Protein AF-A0A9D7BH18-F1 (afdb_monomer)

Secondary structure (DSSP, 8-state):
--HHHHHHHHHHHHHHHHHHHHHHHHHHHHSS-HHHHHHHHHH-HHHHHHHHHHHHHHHHHHHHHHHS-SEETTEEP--HHHHHHHHHHHH--TT---HHHHHHHHHHHHHHHHHHHHHHHHHHHHIIIIIHHHHGGGSS-----

Sequence (145 aa):
MSSSVERALNFIEVELITIQRRYYILKELFGTEKEYVNLLNETAPFFFYLVQTGFLENTILSIARLMDPPKQGKLNNMSLEKFIDILKEETSDEKQTSISEETLIIELNLILNCYVKYTTEILNSYRNKKIAHNDHGCSEKRQRL

Radius of gyration: 20.24 Å; Cα contacts (8 Å, |Δi|>4): 92; chains: 1; bounding box: 44×40×59 Å

Structure (mmCIF, N/CA/C/O backbone):
data_AF-A0A9D7BH18-F1
#
_entry.id   AF-A0A9D7BH18-F1
#
loop_
_atom_site.group_PDB
_atom_site.id
_atom_site.type_symbol
_atom_site.label_atom_id
_atom_site.label_alt_id
_atom_site.label_comp_id
_atom_site.label_asym_id
_atom_site.label_entity_id
_atom_site.label_seq_id
_atom_site.pdbx_PDB_ins_code
_atom_site.Cartn_x
_atom_site.Cartn_y
_atom_site.Cartn_z
_atom_site.occupancy
_atom_site.B_iso_or_equiv
_atom_site.auth_seq_id
_atom_site.auth_comp_id
_atom_site.auth_asym_id
_atom_site.auth_atom_id
_atom_site.pdbx_PDB_model_num
ATOM 1 N N . MET A 1 1 ? -15.362 -15.824 13.770 1.00 60.00 1 MET A N 1
ATOM 2 C CA . MET A 1 1 ? -15.261 -14.435 13.273 1.00 60.00 1 MET A CA 1
ATOM 3 C C . MET A 1 1 ? -16.515 -14.115 12.482 1.00 60.00 1 MET A C 1
ATOM 5 O O . MET A 1 1 ? -17.045 -15.020 11.846 1.00 60.00 1 MET A O 1
ATOM 9 N N . SER A 1 2 ? -17.023 -12.885 12.566 1.00 73.00 2 SER A N 1
ATOM 10 C CA . SER A 1 2 ? -18.212 -12.480 11.813 1.00 73.00 2 SER A CA 1
ATOM 11 C C . SER A 1 2 ? -17.929 -12.418 10.308 1.00 73.00 2 SER A C 1
ATOM 13 O O . SER A 1 2 ? -16.790 -12.208 9.881 1.00 73.00 2 SER A O 1
ATOM 15 N N . SER A 1 3 ? -18.982 -12.531 9.491 1.00 82.94 3 SER A N 1
ATOM 16 C CA . SER A 1 3 ? -18.875 -12.389 8.029 1.00 82.94 3 SER A CA 1
ATOM 17 C C . SER A 1 3 ? -18.327 -11.023 7.586 1.00 82.94 3 SER A C 1
ATOM 19 O O . SER A 1 3 ? -17.861 -10.873 6.457 1.00 82.94 3 SER A O 1
ATOM 21 N N . SER A 1 4 ? -18.404 -9.996 8.436 1.00 86.00 4 SER A N 1
ATOM 22 C CA . SER A 1 4 ? -17.921 -8.646 8.132 1.00 86.00 4 SER A CA 1
ATOM 23 C C . SER A 1 4 ? -16.414 -8.529 8.344 1.00 86.00 4 SER A C 1
ATOM 25 O O . SER A 1 4 ? -15.726 -8.021 7.459 1.00 86.00 4 SER A O 1
ATOM 27 N N . VAL A 1 5 ? -15.893 -9.070 9.452 1.00 88.19 5 VAL A N 1
ATOM 28 C CA . VAL A 1 5 ? -14.447 -9.106 9.741 1.00 88.19 5 VAL A CA 1
ATOM 29 C C . VAL A 1 5 ? -13.705 -9.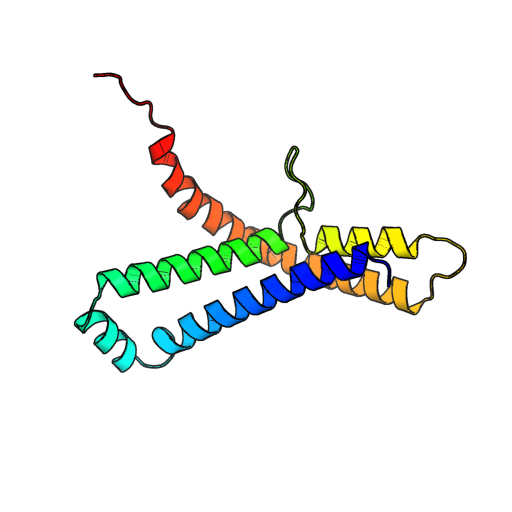921 8.688 1.00 88.19 5 VAL A C 1
ATOM 31 O O . VAL A 1 5 ? -12.693 -9.470 8.163 1.00 88.19 5 VAL A O 1
ATOM 34 N N . GLU A 1 6 ? -14.231 -11.091 8.326 1.00 90.31 6 GLU A N 1
ATOM 35 C CA . GLU A 1 6 ? -13.604 -11.966 7.330 1.00 90.31 6 GLU A CA 1
ATOM 36 C C . GLU A 1 6 ? -13.537 -11.303 5.946 1.00 90.31 6 GLU A C 1
ATOM 38 O O . GLU A 1 6 ? -12.502 -11.327 5.282 1.00 90.31 6 GLU A O 1
ATOM 43 N N . ARG A 1 7 ? -14.616 -10.634 5.517 1.00 90.88 7 ARG A N 1
ATOM 44 C CA . ARG A 1 7 ? -14.622 -9.867 4.260 1.00 90.88 7 ARG A CA 1
ATOM 45 C C . ARG A 1 7 ? -13.600 -8.734 4.273 1.00 90.88 7 ARG A C 1
ATOM 47 O O . ARG A 1 7 ? -12.912 -8.522 3.276 1.00 90.88 7 ARG A O 1
ATOM 54 N N . ALA A 1 8 ? -13.515 -8.013 5.385 1.00 90.94 8 ALA A N 1
ATOM 55 C CA . ALA A 1 8 ? -12.578 -6.915 5.562 1.00 90.94 8 ALA A CA 1
ATOM 56 C C . ALA A 1 8 ? -11.116 -7.395 5.541 1.00 90.94 8 ALA A C 1
ATOM 58 O O . ALA A 1 8 ? -10.284 -6.794 4.862 1.00 90.94 8 ALA A O 1
ATOM 59 N N . LEU A 1 9 ? -10.826 -8.511 6.217 1.00 91.50 9 LEU A N 1
ATOM 60 C CA . LEU A 1 9 ? -9.506 -9.134 6.232 1.00 91.50 9 LEU A CA 1
ATOM 61 C C . LEU A 1 9 ? -9.097 -9.603 4.832 1.00 91.50 9 LEU A C 1
ATOM 63 O O . LEU A 1 9 ? -8.040 -9.208 4.350 1.00 91.50 9 LEU A O 1
ATOM 67 N N . ASN A 1 10 ? -9.970 -10.342 4.141 1.00 93.38 10 ASN A N 1
ATOM 68 C CA . ASN A 1 10 ? -9.721 -10.806 2.773 1.00 93.38 10 ASN A CA 1
ATOM 69 C C . ASN A 1 10 ? -9.401 -9.646 1.818 1.00 93.38 10 ASN A C 1
ATOM 71 O O . ASN A 1 10 ? -8.512 -9.755 0.975 1.00 93.38 10 ASN A O 1
ATOM 75 N N . PHE A 1 11 ? -10.106 -8.518 1.948 1.00 92.25 11 PHE A N 1
ATOM 76 C CA . PHE A 1 11 ? -9.818 -7.332 1.144 1.00 92.25 11 PHE A CA 1
ATOM 77 C C . PHE A 1 11 ? -8.398 -6.802 1.394 1.00 92.25 11 PHE A C 1
ATOM 79 O O . PHE A 1 11 ? -7.664 -6.539 0.440 1.00 92.25 11 PHE A O 1
ATOM 86 N N . ILE A 1 12 ? -8.004 -6.659 2.663 1.00 91.88 12 ILE A N 1
ATOM 87 C CA . ILE A 1 12 ? -6.675 -6.158 3.038 1.00 91.88 12 ILE A CA 1
ATOM 88 C C . ILE A 1 12 ? -5.582 -7.132 2.591 1.00 91.88 12 ILE A C 1
ATOM 90 O O . ILE A 1 12 ? -4.569 -6.697 2.045 1.00 91.88 12 ILE A O 1
ATOM 94 N N . GLU A 1 13 ? -5.786 -8.436 2.769 1.00 93.75 13 GLU A N 1
ATOM 95 C CA . GLU A 1 13 ? -4.832 -9.466 2.350 1.00 93.75 13 GLU A CA 1
ATOM 96 C C . GLU A 1 13 ? -4.573 -9.425 0.844 1.00 93.75 13 GLU A C 1
ATOM 98 O O . GLU A 1 13 ? -3.419 -9.383 0.413 1.00 93.75 13 GLU A O 1
ATOM 103 N N . VAL A 1 14 ? -5.632 -9.374 0.032 1.00 94.38 14 VAL A N 1
ATOM 104 C CA . VAL A 1 14 ? -5.504 -9.278 -1.429 1.00 94.38 14 VAL A CA 1
ATOM 105 C C . VAL A 1 14 ? -4.753 -8.008 -1.829 1.00 94.38 14 VAL A C 1
ATOM 107 O O . VAL A 1 14 ? -3.892 -8.051 -2.716 1.00 94.38 14 VAL A O 1
ATOM 110 N N . GLU A 1 15 ? -5.032 -6.883 -1.170 1.00 93.12 15 GLU A N 1
ATOM 111 C CA . GLU A 1 15 ? -4.345 -5.623 -1.446 1.00 93.12 15 GLU A CA 1
ATOM 112 C C . GLU A 1 15 ? -2.855 -5.695 -1.086 1.00 93.12 15 GLU A C 1
ATOM 114 O O . GLU A 1 15 ? -2.007 -5.301 -1.890 1.00 93.12 15 GLU A O 1
ATOM 119 N N . LEU A 1 16 ? -2.515 -6.259 0.076 1.00 93.50 16 LEU A N 1
ATOM 120 C CA . LEU A 1 16 ? -1.132 -6.450 0.520 1.00 93.50 16 LEU A CA 1
ATOM 121 C C . LEU A 1 16 ? -0.354 -7.373 -0.416 1.00 93.50 16 LEU A C 1
ATOM 123 O O . LEU A 1 16 ? 0.758 -7.034 -0.825 1.00 93.50 16 LEU A O 1
ATOM 127 N N . ILE A 1 17 ? -0.948 -8.502 -0.812 1.00 96.06 17 ILE A N 1
ATOM 128 C CA . ILE A 1 17 ? -0.352 -9.418 -1.790 1.00 96.06 17 ILE A CA 1
ATOM 129 C C . ILE A 1 17 ? -0.093 -8.670 -3.098 1.00 96.06 17 ILE A C 1
ATOM 131 O O . ILE A 1 17 ? 0.987 -8.779 -3.677 1.00 96.06 17 ILE A O 1
ATOM 135 N N . THR A 1 18 ? -1.051 -7.865 -3.554 1.00 94.94 18 THR A N 1
ATOM 136 C CA . THR A 1 18 ? -0.921 -7.098 -4.797 1.00 94.94 18 THR A CA 1
ATOM 137 C C . THR A 1 18 ? 0.211 -6.071 -4.717 1.00 94.94 18 THR A C 1
ATOM 139 O O . THR A 1 18 ? 1.041 -6.004 -5.628 1.00 94.94 18 THR A O 1
ATOM 142 N N . ILE A 1 19 ? 0.291 -5.306 -3.623 1.00 94.75 19 ILE A N 1
ATOM 143 C CA . ILE A 1 19 ? 1.381 -4.354 -3.347 1.00 94.75 19 ILE A CA 1
ATOM 144 C C . ILE A 1 19 ? 2.728 -5.079 -3.366 1.00 94.75 19 ILE A C 1
ATOM 146 O O . ILE A 1 19 ? 3.651 -4.666 -4.072 1.00 94.75 19 ILE A O 1
ATOM 150 N N . GLN A 1 20 ? 2.833 -6.186 -2.632 1.00 95.44 20 GLN A N 1
ATOM 151 C CA . GLN A 1 20 ? 4.067 -6.952 -2.505 1.00 95.44 20 GLN A CA 1
ATOM 152 C C . GLN A 1 20 ? 4.525 -7.512 -3.858 1.00 95.44 20 GLN A C 1
ATOM 154 O O . GLN A 1 20 ? 5.704 -7.419 -4.201 1.00 95.44 20 GLN A O 1
ATOM 159 N N . ARG A 1 21 ? 3.602 -8.047 -4.664 1.00 96.50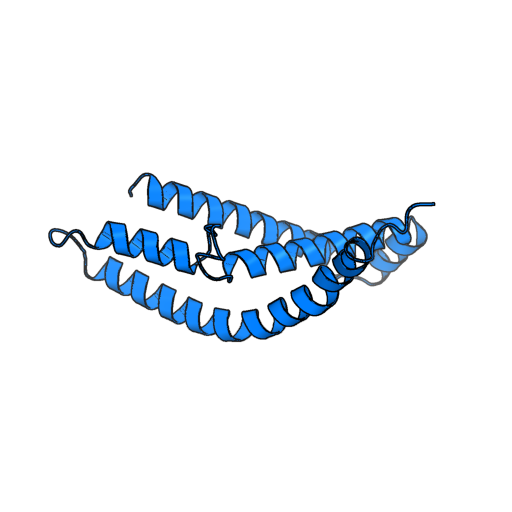 21 ARG A N 1
ATOM 160 C CA . ARG A 1 21 ? 3.907 -8.562 -6.007 1.00 96.50 21 ARG A CA 1
ATOM 161 C C . ARG A 1 21 ? 4.413 -7.463 -6.936 1.00 96.50 21 ARG A C 1
ATOM 163 O O . ARG A 1 21 ? 5.431 -7.665 -7.593 1.00 96.50 21 ARG A O 1
ATOM 170 N N . ARG A 1 22 ? 3.765 -6.293 -6.962 1.00 95.38 22 ARG A N 1
ATOM 171 C CA . ARG A 1 22 ? 4.237 -5.148 -7.764 1.00 95.38 22 ARG A CA 1
ATOM 172 C C . ARG A 1 22 ? 5.620 -4.682 -7.319 1.00 95.38 22 ARG A C 1
ATOM 174 O O . ARG A 1 22 ? 6.467 -4.424 -8.169 1.00 95.38 22 ARG A O 1
ATOM 181 N N . TYR A 1 23 ? 5.861 -4.616 -6.009 1.00 93.56 23 TYR A N 1
ATOM 182 C CA . TYR A 1 23 ? 7.168 -4.258 -5.463 1.00 93.56 23 TYR A CA 1
ATOM 183 C C . TYR A 1 23 ? 8.261 -5.245 -5.887 1.00 93.56 23 TYR A C 1
ATOM 185 O O . TYR A 1 23 ? 9.321 -4.808 -6.328 1.00 93.56 23 TYR A O 1
ATOM 193 N N . TYR A 1 24 ? 8.010 -6.556 -5.809 1.00 94.25 24 TYR A N 1
ATOM 194 C CA . TYR A 1 24 ? 8.989 -7.547 -6.260 1.00 94.25 24 TYR A CA 1
ATOM 195 C C . TYR A 1 24 ? 9.291 -7.417 -7.748 1.00 94.25 24 TYR A C 1
ATOM 197 O O . TYR A 1 24 ? 10.462 -7.373 -8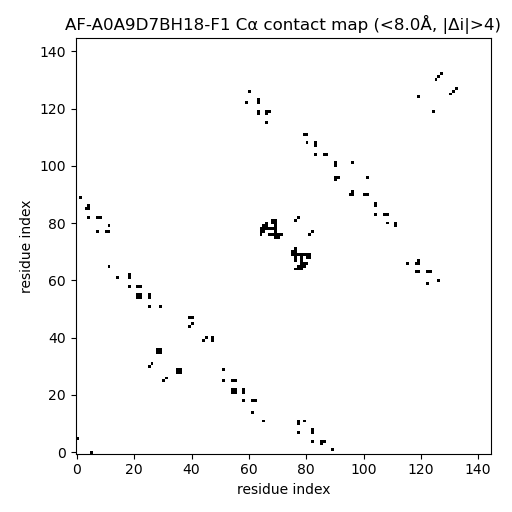.102 1.00 94.25 24 TYR A O 1
ATOM 205 N N . ILE A 1 25 ? 8.273 -7.246 -8.595 1.00 92.62 25 ILE A N 1
ATOM 206 C CA . ILE A 1 25 ? 8.481 -7.044 -10.036 1.00 92.62 25 ILE A CA 1
ATOM 207 C C . ILE A 1 25 ? 9.320 -5.786 -10.292 1.00 92.62 25 ILE A C 1
ATOM 209 O O . ILE A 1 25 ? 10.272 -5.820 -11.070 1.00 92.62 25 ILE A O 1
ATOM 213 N N . LEU A 1 26 ? 9.010 -4.678 -9.610 1.00 93.56 26 LEU A N 1
ATOM 214 C CA . LEU A 1 26 ? 9.794 -3.447 -9.718 1.00 93.56 26 LEU A CA 1
ATOM 215 C C . LEU A 1 26 ? 11.248 -3.659 -9.289 1.00 93.56 26 LEU A C 1
ATOM 217 O O . LEU A 1 26 ? 12.165 -3.187 -9.957 1.00 93.56 26 LEU A O 1
ATOM 221 N N . LYS A 1 27 ? 11.465 -4.371 -8.182 1.00 93.12 27 LYS A N 1
ATOM 222 C CA . LYS A 1 27 ? 12.800 -4.664 -7.666 1.00 93.12 27 LYS A CA 1
ATOM 223 C C . LYS A 1 27 ? 13.580 -5.563 -8.621 1.00 93.12 27 LYS A C 1
ATOM 225 O O . LYS A 1 27 ? 14.735 -5.265 -8.893 1.00 93.12 27 LYS A O 1
ATOM 230 N N . GLU A 1 28 ? 12.971 -6.627 -9.127 1.00 91.31 28 GLU A N 1
ATOM 231 C CA . GLU A 1 28 ? 13.620 -7.591 -10.017 1.00 91.31 28 GLU A CA 1
ATOM 232 C C . GLU A 1 28 ? 14.005 -6.960 -11.356 1.00 91.31 28 GLU A C 1
ATOM 234 O O . GLU A 1 28 ? 15.136 -7.145 -11.798 1.00 91.31 28 GLU A O 1
ATOM 239 N N . LEU A 1 29 ? 13.108 -6.173 -11.959 1.00 90.31 29 LEU A N 1
ATOM 240 C CA . LEU A 1 29 ? 13.336 -5.558 -13.270 1.00 90.31 29 LEU A CA 1
ATOM 241 C C . LEU A 1 29 ? 14.202 -4.293 -13.212 1.00 90.31 29 LEU A C 1
ATOM 243 O O . LEU A 1 29 ? 14.946 -4.025 -14.151 1.00 90.31 29 LEU A O 1
ATOM 247 N N . PHE A 1 30 ? 14.092 -3.497 -12.142 1.00 91.31 30 PHE A N 1
ATOM 248 C CA . PHE A 1 30 ? 14.681 -2.150 -12.094 1.00 91.31 30 PHE A CA 1
ATOM 249 C C . PHE A 1 30 ? 15.602 -1.887 -10.893 1.00 91.31 30 PHE A C 1
ATOM 251 O O . PHE A 1 30 ? 16.227 -0.830 -10.839 1.00 91.31 30 PHE A O 1
ATOM 258 N N . GLY A 1 31 ? 15.674 -2.793 -9.913 1.00 85.31 31 GLY A N 1
ATOM 259 C CA . GLY A 1 31 ? 16.356 -2.571 -8.629 1.00 85.31 31 GLY A CA 1
ATOM 260 C C . GLY A 1 31 ? 17.504 -3.532 -8.307 1.00 85.31 31 GLY A C 1
ATOM 261 O O . GLY A 1 31 ? 18.053 -3.444 -7.210 1.00 85.31 31 GLY A O 1
ATOM 262 N N . THR A 1 32 ? 17.843 -4.456 -9.208 1.00 82.06 32 THR A N 1
ATOM 263 C CA . THR A 1 32 ? 18.898 -5.465 -9.020 1.00 82.06 32 THR A CA 1
ATOM 264 C C . THR A 1 32 ? 20.202 -5.037 -9.689 1.00 82.06 32 THR A C 1
ATOM 266 O O . THR A 1 32 ? 21.103 -4.537 -9.018 1.00 82.06 32 THR A O 1
ATOM 269 N N . GLU A 1 33 ? 20.299 -5.200 -11.009 1.00 86.31 33 GLU A N 1
ATOM 270 C CA . GLU A 1 33 ? 21.529 -5.003 -11.771 1.00 86.31 33 GLU A CA 1
ATOM 271 C C . GLU A 1 33 ? 21.347 -4.005 -12.912 1.00 86.31 33 GLU A C 1
ATOM 273 O O . GLU A 1 33 ? 20.337 -3.981 -13.618 1.00 86.31 33 GLU A O 1
ATOM 278 N N . LYS A 1 34 ? 22.381 -3.186 -13.124 1.00 87.19 34 LYS A N 1
ATOM 279 C CA . LYS A 1 34 ? 22.399 -2.170 -14.182 1.00 87.19 34 LYS A CA 1
ATOM 280 C C . LYS A 1 34 ? 22.308 -2.790 -15.580 1.00 87.19 34 LYS A C 1
ATOM 282 O O . LYS A 1 34 ? 21.741 -2.171 -16.475 1.00 87.19 34 LYS A O 1
ATOM 287 N N . GLU A 1 35 ? 22.838 -3.999 -15.759 1.00 88.88 35 GLU A N 1
ATOM 288 C CA . GLU A 1 35 ? 22.796 -4.727 -17.031 1.00 88.88 35 GLU A CA 1
ATOM 289 C C . GLU A 1 35 ? 21.361 -5.048 -17.460 1.00 88.88 35 GLU A C 1
ATOM 291 O O . GLU A 1 35 ? 21.016 -4.825 -18.620 1.00 88.88 35 GLU A O 1
ATOM 296 N N . TYR A 1 36 ? 20.487 -5.448 -16.527 1.00 88.06 36 TYR A N 1
ATOM 297 C CA . TYR A 1 36 ? 19.070 -5.666 -16.830 1.00 88.06 36 TYR A CA 1
ATOM 298 C C . TYR A 1 36 ? 18.387 -4.377 -17.265 1.00 88.06 36 TYR A C 1
ATOM 300 O O . TYR A 1 36 ? 17.728 -4.350 -18.299 1.00 88.06 36 TYR A O 1
ATOM 308 N N . VAL A 1 37 ? 18.597 -3.282 -16.534 1.00 90.69 37 VAL A N 1
ATOM 309 C CA . VAL A 1 37 ? 18.008 -1.984 -16.893 1.00 90.69 37 VAL A CA 1
ATOM 310 C C . VAL A 1 37 ? 18.471 -1.530 -18.281 1.00 90.69 37 VAL A C 1
ATOM 312 O O . VAL A 1 37 ? 17.656 -1.044 -19.064 1.00 90.69 37 VAL A O 1
ATOM 315 N N . ASN A 1 38 ? 19.748 -1.727 -18.618 1.00 92.69 38 ASN A N 1
ATOM 316 C CA . ASN A 1 38 ? 20.267 -1.425 -19.952 1.00 92.69 38 ASN A CA 1
ATOM 317 C C . ASN A 1 38 ? 19.587 -2.280 -21.027 1.00 92.69 38 ASN A C 1
ATOM 319 O O . ASN A 1 38 ? 19.101 -1.726 -22.008 1.00 92.69 38 ASN A O 1
ATOM 323 N N . LEU A 1 39 ? 19.464 -3.592 -20.810 1.00 93.88 39 LEU A N 1
ATOM 324 C CA . LEU A 1 39 ? 18.796 -4.501 -21.744 1.00 93.88 39 LEU A CA 1
ATOM 325 C C . LEU A 1 39 ? 17.332 -4.102 -21.992 1.00 93.88 39 LEU A C 1
ATOM 327 O O . LEU A 1 39 ? 16.875 -4.068 -23.137 1.00 93.88 39 LEU A O 1
ATOM 331 N N . LEU A 1 40 ? 16.592 -3.762 -20.933 1.00 93.50 40 LEU A N 1
ATOM 332 C CA . LEU A 1 40 ? 15.208 -3.291 -21.047 1.00 93.50 40 LEU A CA 1
ATOM 333 C C . LEU A 1 40 ? 15.133 -1.982 -21.851 1.00 93.50 40 LEU A C 1
ATOM 335 O O . LEU A 1 40 ? 14.289 -1.844 -22.742 1.00 93.50 40 LEU A O 1
ATOM 339 N N . ASN A 1 41 ? 16.047 -1.047 -21.579 1.00 92.25 41 ASN A N 1
ATOM 340 C CA . ASN A 1 41 ? 16.129 0.237 -22.275 1.00 92.25 41 ASN A CA 1
ATOM 341 C C . ASN A 1 41 ? 16.541 0.104 -23.748 1.00 92.25 41 ASN A C 1
ATOM 343 O O . ASN A 1 41 ? 16.081 0.889 -24.571 1.00 92.25 41 ASN A O 1
ATOM 347 N N . GLU A 1 42 ? 17.373 -0.873 -24.098 1.00 96.31 42 GLU A N 1
ATOM 348 C CA . GLU A 1 42 ? 17.751 -1.158 -25.487 1.00 96.31 42 GLU A CA 1
ATOM 349 C C . GLU A 1 42 ? 16.618 -1.846 -26.258 1.00 96.31 42 GLU A C 1
ATOM 351 O O . GLU A 1 42 ? 16.455 -1.621 -27.456 1.00 96.31 42 GLU A O 1
ATOM 356 N N . THR A 1 43 ? 15.799 -2.646 -25.570 1.00 96.31 43 THR A N 1
ATOM 357 C CA . THR A 1 43 ? 14.721 -3.421 -26.199 1.00 96.31 43 THR A CA 1
ATOM 358 C C . THR A 1 43 ? 13.479 -2.573 -26.476 1.00 96.31 43 THR A C 1
ATOM 360 O O . THR A 1 43 ? 12.954 -2.574 -27.588 1.00 96.31 43 THR A O 1
ATOM 363 N N . ALA A 1 44 ? 12.959 -1.881 -25.458 1.00 95.12 44 ALA A N 1
ATOM 364 C CA . ALA A 1 44 ? 11.713 -1.121 -25.563 1.00 95.12 44 ALA A CA 1
ATOM 365 C C . ALA A 1 44 ? 11.636 -0.033 -24.472 1.00 95.12 44 ALA A C 1
ATOM 367 O O . ALA A 1 44 ? 10.836 -0.140 -23.536 1.00 95.12 44 ALA A O 1
ATOM 368 N N . PRO A 1 45 ? 12.436 1.042 -24.577 1.00 93.44 45 PRO A N 1
ATOM 369 C CA . PRO A 1 45 ? 12.659 1.982 -23.475 1.00 93.44 45 PRO A CA 1
ATOM 370 C C . PRO A 1 45 ? 11.368 2.644 -22.995 1.00 93.44 45 PRO A C 1
ATOM 372 O O . PRO A 1 45 ? 11.099 2.723 -21.797 1.00 93.44 45 PRO A O 1
ATOM 375 N N . PHE A 1 46 ? 10.519 3.076 -23.930 1.00 94.81 46 PHE A N 1
ATOM 376 C CA . PHE A 1 46 ? 9.265 3.732 -23.575 1.00 94.81 46 PHE A CA 1
ATOM 377 C C . PHE A 1 46 ? 8.252 2.769 -22.942 1.00 94.81 46 PHE A C 1
ATOM 379 O O . PHE A 1 46 ? 7.558 3.139 -22.000 1.00 94.81 46 PHE A O 1
ATOM 386 N N . PHE A 1 47 ? 8.195 1.516 -23.403 1.00 94.94 47 PHE A N 1
ATOM 387 C CA . PHE A 1 47 ? 7.325 0.506 -22.801 1.00 94.94 47 PHE A CA 1
ATOM 388 C C . PHE A 1 47 ? 7.716 0.244 -21.343 1.00 94.94 47 PHE A C 1
ATOM 390 O O . PHE A 1 47 ? 6.865 0.306 -20.457 1.00 94.94 47 PHE A O 1
ATOM 397 N N . PHE A 1 48 ? 9.004 0.021 -21.070 1.00 94.50 48 PHE A N 1
ATOM 398 C CA . PHE A 1 48 ? 9.466 -0.237 -19.706 1.00 94.50 48 PHE A CA 1
ATOM 399 C C . PHE A 1 48 ? 9.373 0.993 -18.802 1.00 94.50 48 PHE A C 1
ATOM 401 O O . PHE A 1 48 ? 9.078 0.837 -17.618 1.00 94.50 48 PHE A O 1
ATOM 408 N N . TYR A 1 49 ? 9.491 2.205 -19.351 1.00 92.69 49 TYR A N 1
ATOM 409 C CA . TYR A 1 49 ? 9.151 3.433 -18.632 1.00 92.69 49 TYR A CA 1
ATOM 410 C C . TYR A 1 49 ? 7.680 3.458 -18.181 1.00 92.69 49 TYR A C 1
ATOM 412 O O . TYR A 1 49 ? 7.398 3.766 -17.018 1.00 92.69 49 TYR A O 1
ATOM 420 N N . LEU A 1 50 ? 6.740 3.103 -19.069 1.00 93.88 50 LEU A N 1
ATOM 421 C CA . LEU A 1 50 ? 5.312 3.034 -18.738 1.00 93.88 50 LEU A CA 1
ATOM 422 C C . LEU A 1 50 ? 5.029 1.958 -17.686 1.00 93.88 50 LEU A C 1
ATOM 424 O O . LEU A 1 50 ? 4.282 2.210 -16.742 1.00 93.88 50 LEU A O 1
ATOM 428 N N . VAL A 1 51 ? 5.649 0.782 -17.815 1.00 92.94 51 VAL A N 1
ATOM 429 C CA . VAL A 1 51 ? 5.518 -0.310 -16.838 1.00 92.94 51 VAL A CA 1
ATOM 430 C C . VAL A 1 51 ? 6.042 0.124 -15.472 1.00 92.94 51 VAL A C 1
ATOM 432 O O . VAL A 1 51 ? 5.316 0.015 -14.485 1.00 92.94 51 VAL A O 1
ATOM 435 N N . GLN A 1 52 ? 7.266 0.655 -15.404 1.00 92.94 52 GLN A N 1
ATOM 436 C CA . GLN A 1 52 ? 7.882 1.099 -14.154 1.00 92.94 52 GLN A CA 1
ATOM 437 C C . GLN A 1 52 ? 7.031 2.169 -13.469 1.00 92.94 52 GLN A C 1
ATOM 439 O O . GLN A 1 52 ? 6.700 2.050 -12.287 1.00 92.94 52 GLN A O 1
ATOM 444 N N . THR A 1 53 ? 6.656 3.202 -14.222 1.00 91.12 53 THR A N 1
ATOM 445 C CA . THR A 1 53 ? 5.886 4.332 -13.700 1.00 91.12 53 THR A CA 1
ATOM 446 C C . THR A 1 53 ? 4.501 3.881 -13.253 1.00 91.12 53 THR A C 1
ATOM 448 O O . THR A 1 53 ? 4.110 4.157 -12.121 1.00 91.12 53 THR A O 1
ATOM 451 N N . GLY A 1 54 ? 3.797 3.107 -14.081 1.00 91.19 54 GLY A N 1
ATOM 452 C CA . GLY A 1 54 ? 2.470 2.592 -13.759 1.00 91.19 54 GLY A CA 1
ATOM 453 C C . GLY A 1 54 ? 2.477 1.664 -12.546 1.00 91.19 54 GLY A C 1
ATOM 454 O O . GLY A 1 54 ? 1.595 1.756 -11.695 1.00 91.19 54 GLY A O 1
ATOM 455 N N . PHE A 1 55 ? 3.472 0.785 -12.412 1.00 92.88 55 PHE A N 1
ATOM 456 C CA . PHE A 1 55 ? 3.567 -0.113 -11.259 1.00 92.88 55 PHE A CA 1
ATOM 457 C C . PHE A 1 55 ? 3.876 0.665 -9.982 1.00 92.88 55 PHE A C 1
ATOM 459 O O . PHE A 1 55 ? 3.251 0.405 -8.952 1.00 92.88 55 PHE A O 1
ATOM 466 N N . LEU A 1 56 ? 4.793 1.632 -10.044 1.00 89.62 56 LEU A N 1
ATOM 467 C CA . LEU A 1 56 ? 5.145 2.468 -8.901 1.00 89.62 56 LEU A CA 1
ATOM 468 C C . LEU A 1 56 ? 3.948 3.306 -8.438 1.00 89.62 56 LEU A C 1
ATOM 470 O O . LEU A 1 56 ? 3.612 3.291 -7.256 1.00 89.62 56 LEU A O 1
ATOM 474 N N . GLU A 1 57 ? 3.270 3.984 -9.362 1.00 88.88 57 GLU A N 1
ATOM 475 C CA . GLU A 1 57 ? 2.109 4.825 -9.060 1.00 88.88 57 GLU A CA 1
ATOM 476 C C . GLU A 1 57 ? 0.953 4.010 -8.485 1.00 88.88 57 GLU A C 1
ATOM 478 O O . GLU A 1 57 ? 0.410 4.373 -7.444 1.00 88.88 57 GLU A O 1
ATOM 483 N N . ASN A 1 58 ? 0.630 2.861 -9.086 1.00 90.12 58 ASN A N 1
ATOM 484 C CA . ASN A 1 58 ? -0.411 1.983 -8.556 1.00 90.12 58 ASN A CA 1
ATOM 485 C C . ASN A 1 58 ? -0.043 1.409 -7.182 1.00 90.12 58 ASN A C 1
ATOM 487 O O . ASN A 1 58 ? -0.916 1.237 -6.339 1.00 90.12 58 ASN A O 1
ATOM 491 N N . THR A 1 59 ? 1.234 1.115 -6.927 1.00 90.38 59 THR A N 1
ATOM 492 C CA . THR A 1 59 ? 1.694 0.652 -5.606 1.00 90.38 59 THR A CA 1
ATOM 493 C C . THR A 1 59 ? 1.537 1.749 -4.556 1.00 90.38 59 THR A C 1
ATOM 495 O O . THR A 1 59 ? 0.992 1.498 -3.484 1.00 90.38 59 THR A O 1
ATOM 498 N N . ILE A 1 60 ? 1.944 2.980 -4.880 1.00 87.06 60 ILE A N 1
ATOM 499 C CA . ILE A 1 60 ? 1.781 4.154 -4.012 1.00 87.06 60 ILE A CA 1
ATOM 500 C C . ILE A 1 60 ? 0.300 4.423 -3.725 1.00 87.06 60 ILE A C 1
ATOM 502 O O . ILE A 1 60 ? -0.056 4.649 -2.572 1.00 87.06 60 ILE A O 1
ATOM 506 N N . LEU A 1 61 ? -0.567 4.358 -4.741 1.00 86.00 61 LEU A N 1
ATOM 507 C CA . LEU A 1 61 ? -2.015 4.530 -4.588 1.00 86.00 61 LEU A CA 1
ATOM 508 C C . LEU A 1 61 ? -2.642 3.448 -3.707 1.00 86.00 61 LEU A C 1
ATOM 510 O O . LEU A 1 61 ? -3.448 3.766 -2.837 1.00 86.00 61 LEU A O 1
ATOM 514 N N . SER A 1 62 ? -2.260 2.186 -3.906 1.00 89.00 62 SER A N 1
ATOM 515 C CA . SER A 1 62 ? -2.710 1.061 -3.083 1.00 89.00 62 SER A CA 1
ATOM 516 C C . SER A 1 62 ? -2.355 1.260 -1.607 1.00 89.00 62 SER A C 1
ATOM 518 O O . SER A 1 62 ? -3.223 1.139 -0.744 1.00 89.00 62 SER A O 1
ATOM 520 N N . ILE A 1 63 ? -1.108 1.649 -1.315 1.00 87.56 63 ILE A N 1
ATOM 521 C CA . ILE A 1 63 ? -0.673 1.958 0.054 1.00 87.56 63 ILE A CA 1
ATOM 522 C C . ILE A 1 63 ? -1.444 3.166 0.594 1.00 87.56 63 ILE A C 1
ATOM 524 O O . ILE A 1 63 ? -1.982 3.096 1.692 1.00 87.56 63 ILE A O 1
ATOM 528 N N . ALA A 1 64 ? -1.550 4.254 -0.175 1.00 84.69 64 ALA A N 1
ATOM 529 C CA . ALA A 1 64 ? -2.272 5.451 0.250 1.00 84.69 64 ALA A CA 1
ATOM 530 C C . ALA A 1 64 ? -3.729 5.136 0.615 1.00 84.69 64 ALA A C 1
ATOM 532 O O . ALA A 1 64 ? -4.184 5.562 1.665 1.00 84.69 64 ALA A O 1
ATOM 533 N N . ARG A 1 65 ? -4.425 4.309 -0.173 1.00 85.25 65 ARG A N 1
ATOM 534 C CA . ARG A 1 65 ? -5.814 3.907 0.092 1.00 85.25 65 ARG A CA 1
ATOM 535 C C . ARG A 1 65 ? -5.978 3.096 1.382 1.00 85.25 65 ARG A C 1
ATOM 537 O O . ARG A 1 65 ? -6.989 3.247 2.060 1.00 85.25 65 ARG A O 1
ATOM 544 N N . LEU A 1 66 ? -5.004 2.250 1.728 1.00 88.00 66 LEU A N 1
ATOM 545 C CA . LEU A 1 66 ? -5.001 1.527 3.007 1.00 88.00 66 LEU A CA 1
ATOM 546 C C . LEU A 1 66 ? -4.793 2.469 4.204 1.00 88.00 66 LEU A C 1
ATOM 548 O O . LEU A 1 66 ? -5.265 2.165 5.300 1.00 88.00 66 LEU A O 1
ATOM 552 N N . MET A 1 67 ? -4.116 3.601 3.985 1.00 85.81 67 MET A N 1
ATOM 553 C CA . MET A 1 67 ? -3.784 4.605 5.004 1.00 85.81 67 MET A CA 1
ATOM 554 C C . MET A 1 67 ? -4.729 5.819 5.016 1.00 85.81 67 MET A C 1
ATOM 556 O O . MET A 1 67 ? -4.653 6.639 5.928 1.00 85.81 67 MET A O 1
ATOM 560 N N . ASP A 1 68 ? -5.582 5.965 4.003 1.00 82.44 68 ASP A N 1
ATOM 561 C CA . ASP A 1 68 ? -6.566 7.038 3.901 1.00 82.44 68 ASP A CA 1
ATOM 562 C C . ASP A 1 68 ? -7.627 6.896 5.012 1.00 82.44 68 ASP A C 1
ATOM 564 O O . ASP A 1 68 ? -7.891 5.790 5.501 1.00 82.44 68 A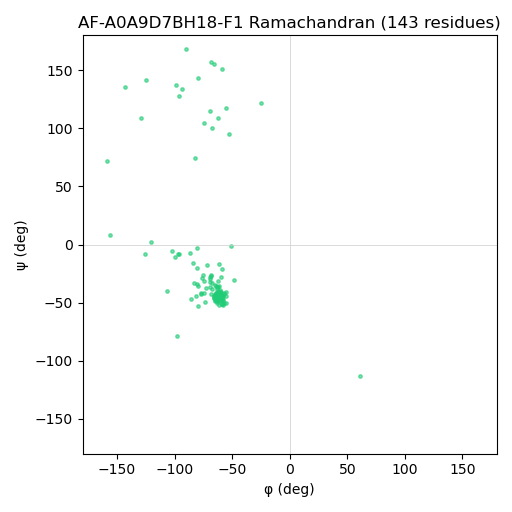SP A O 1
ATOM 568 N N . PRO A 1 69 ? -8.293 7.999 5.399 1.00 83.19 69 PRO A N 1
ATOM 569 C CA . PRO A 1 69 ? -9.373 7.930 6.370 1.00 83.19 69 PRO A CA 1
ATOM 570 C C . PRO A 1 69 ? -10.501 7.001 5.878 1.00 83.19 69 PRO A C 1
ATOM 572 O O . PRO A 1 69 ? -10.758 6.905 4.668 1.00 83.19 69 PRO A O 1
ATOM 575 N N . PRO A 1 70 ? -11.235 6.355 6.804 1.00 84.38 70 PRO A N 1
ATOM 576 C CA . PRO A 1 70 ? -12.266 5.354 6.508 1.00 84.38 70 PRO A CA 1
ATOM 577 C C . PRO A 1 70 ? -13.434 5.908 5.680 1.00 84.38 70 PRO A C 1
ATOM 579 O O . PRO A 1 70 ? -14.208 5.156 5.085 1.00 84.38 70 PRO A O 1
ATOM 582 N N . LYS A 1 71 ? -13.575 7.235 5.614 1.00 84.62 71 LYS A N 1
ATOM 583 C CA . LYS A 1 71 ? -14.601 7.911 4.830 1.00 84.62 71 LYS A CA 1
ATOM 584 C C . LYS A 1 71 ? -14.058 9.192 4.215 1.00 84.62 71 LYS A C 1
ATOM 586 O O . LYS A 1 71 ? -13.453 10.012 4.901 1.00 84.62 71 LYS A O 1
ATOM 591 N N . GLN A 1 72 ? -14.366 9.406 2.940 1.00 75.44 72 GLN A N 1
ATOM 592 C CA . GLN A 1 72 ? -14.116 10.664 2.245 1.00 75.44 72 GLN A CA 1
ATOM 593 C C . GLN A 1 72 ? -15.400 11.124 1.548 1.00 75.44 72 GLN A C 1
ATOM 595 O O . GLN A 1 72 ? -15.874 10.531 0.576 1.00 75.44 72 GLN A O 1
ATOM 600 N N . GLY A 1 73 ? -16.012 12.187 2.075 1.00 78.50 73 GLY A N 1
ATOM 601 C CA . GLY A 1 73 ? -17.313 12.663 1.604 1.00 78.50 73 GLY A CA 1
ATOM 602 C C . GLY A 1 73 ? -18.408 11.604 1.779 1.00 78.50 73 GLY A C 1
ATOM 603 O O . GLY A 1 73 ? -18.781 11.270 2.903 1.00 78.50 73 GLY A O 1
ATOM 604 N N . LYS A 1 74 ? -18.945 11.091 0.664 1.00 77.94 74 LYS A N 1
ATOM 605 C CA . LYS A 1 74 ? -19.979 10.034 0.650 1.00 77.94 74 LYS A CA 1
ATOM 606 C C . LYS A 1 74 ? -19.414 8.623 0.447 1.00 77.94 74 LYS A C 1
ATOM 608 O O . LYS A 1 74 ? -20.176 7.666 0.536 1.00 77.94 74 LYS A O 1
ATOM 613 N N . LEU A 1 75 ? -18.122 8.498 0.146 1.00 75.62 75 LEU A N 1
ATOM 614 C CA . LEU A 1 75 ? -17.481 7.223 -0.156 1.00 75.62 75 LEU A CA 1
ATOM 615 C C . LEU A 1 75 ? -16.864 6.634 1.113 1.00 75.62 75 LEU A C 1
ATOM 617 O O . LEU A 1 75 ? -16.197 7.344 1.867 1.00 75.62 75 LEU A O 1
ATOM 621 N N . ASN A 1 76 ? -17.098 5.341 1.327 1.00 80.00 76 ASN A N 1
ATOM 622 C CA . ASN A 1 76 ? -16.470 4.574 2.397 1.00 80.00 76 ASN A CA 1
ATOM 623 C C . ASN A 1 76 ? -15.246 3.856 1.826 1.00 80.00 76 ASN A C 1
ATOM 625 O O . ASN A 1 76 ? -15.357 3.146 0.825 1.00 80.00 76 ASN A O 1
ATOM 629 N N . ASN A 1 77 ? -14.105 4.031 2.479 1.00 82.50 77 ASN A N 1
ATOM 630 C CA . ASN A 1 77 ? -12.860 3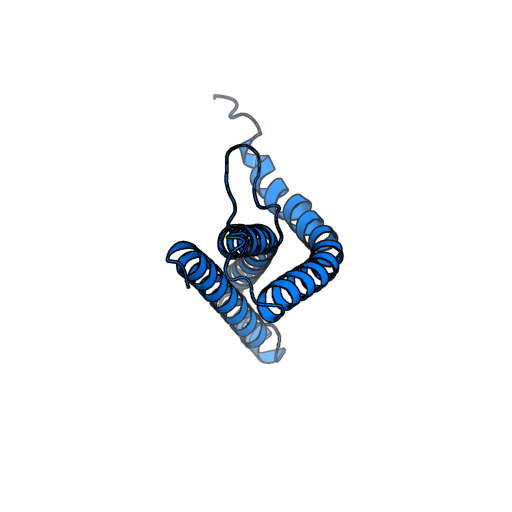.370 2.133 1.00 82.50 77 ASN A CA 1
ATOM 631 C C . ASN A 1 77 ? -12.667 2.169 3.053 1.00 82.50 77 ASN A C 1
ATOM 633 O O . ASN A 1 77 ? -12.861 2.260 4.265 1.00 82.50 77 ASN A O 1
ATOM 637 N N . MET A 1 78 ? -12.236 1.050 2.481 1.00 88.69 78 MET A N 1
ATOM 638 C CA . MET A 1 78 ? -11.752 -0.075 3.272 1.00 88.69 78 MET A CA 1
ATOM 639 C C . MET A 1 78 ? -10.285 0.182 3.645 1.00 88.69 78 MET A C 1
ATOM 641 O O . MET A 1 78 ? -9.371 -0.371 3.035 1.00 88.69 78 MET A O 1
ATOM 645 N N . SER A 1 79 ? -10.073 1.100 4.590 1.00 89.94 79 SER A N 1
ATOM 646 C CA . SER A 1 79 ? -8.759 1.426 5.152 1.00 89.94 79 SER A CA 1
ATOM 647 C C . SER A 1 79 ? -8.435 0.557 6.369 1.00 89.94 79 SER A C 1
ATOM 649 O O . SER A 1 79 ? -9.309 -0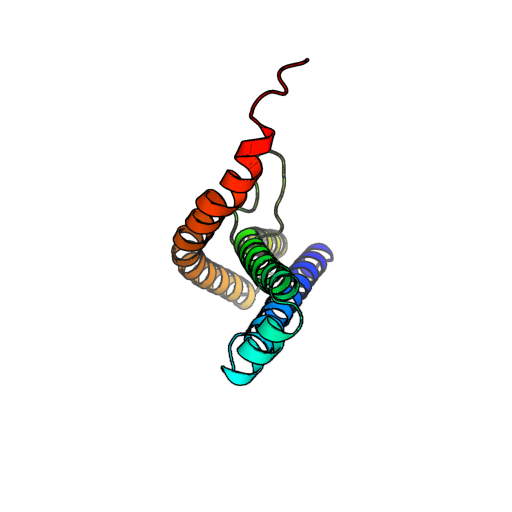.123 6.918 1.00 89.94 79 SER A O 1
ATOM 651 N N . LEU A 1 80 ? -7.181 0.591 6.822 1.00 89.44 80 LEU A N 1
ATOM 652 C CA . LEU A 1 80 ? -6.770 -0.082 8.058 1.00 89.44 80 LEU A CA 1
ATOM 653 C C . LEU A 1 80 ? -7.511 0.475 9.280 1.00 89.44 80 LEU A C 1
ATOM 655 O O . LEU A 1 80 ? -7.893 -0.288 10.161 1.00 89.44 80 LEU A O 1
ATOM 659 N N . GLU A 1 81 ? -7.784 1.782 9.303 1.00 90.25 81 GLU A N 1
ATOM 660 C CA . GLU A 1 81 ? -8.618 2.401 10.338 1.00 90.25 81 GLU A CA 1
ATOM 661 C C . GLU A 1 81 ? -10.041 1.829 10.303 1.00 90.25 81 GLU A C 1
ATOM 663 O O . GLU A 1 81 ? -10.552 1.395 11.334 1.00 90.25 81 GLU A O 1
ATOM 668 N N . LYS A 1 82 ? -10.645 1.694 9.108 1.00 90.94 82 LYS A N 1
ATOM 669 C CA . LYS A 1 82 ? -11.985 1.099 8.996 1.00 90.94 82 LYS A CA 1
ATOM 670 C C . LYS A 1 82 ? -12.015 -0.354 9.464 1.00 90.94 82 LYS A C 1
ATOM 672 O O . LYS A 1 82 ? -13.007 -0.788 10.042 1.00 90.94 82 LYS A O 1
ATOM 677 N N . PHE A 1 83 ? -10.956 -1.117 9.203 1.00 91.00 83 PHE A N 1
ATOM 678 C CA . PHE A 1 83 ? -10.842 -2.491 9.688 1.00 91.00 83 PHE A CA 1
ATOM 679 C C . PHE A 1 83 ? -10.817 -2.559 11.214 1.00 91.00 83 PHE A C 1
ATOM 681 O O . PHE A 1 83 ? -11.539 -3.363 11.796 1.00 91.00 83 PHE A O 1
ATOM 688 N N . ILE A 1 84 ? -10.051 -1.678 11.858 1.00 90.56 84 ILE A N 1
ATOM 689 C CA . ILE A 1 84 ? -10.030 -1.559 13.318 1.00 90.56 84 ILE A CA 1
ATOM 690 C C . ILE A 1 84 ? -11.419 -1.189 13.855 1.00 90.56 84 ILE A C 1
ATOM 692 O O . ILE A 1 84 ? -11.834 -1.750 14.865 1.00 90.56 84 ILE A O 1
ATOM 696 N N . ASP A 1 85 ? -12.148 -0.288 13.194 1.00 90.31 85 ASP A N 1
ATOM 697 C CA . ASP A 1 85 ? -13.517 0.060 13.596 1.00 90.31 85 ASP A CA 1
ATOM 698 C C . ASP A 1 85 ? -14.460 -1.145 13.510 1.00 90.31 85 ASP A C 1
ATOM 700 O O . ASP A 1 85 ? -15.220 -1.387 14.440 1.00 90.31 85 ASP A O 1
ATOM 704 N N . ILE A 1 86 ? -14.374 -1.938 12.436 1.00 89.44 86 ILE A N 1
ATOM 705 C CA . ILE A 1 86 ? -15.168 -3.170 12.284 1.00 89.44 86 ILE A CA 1
ATOM 706 C C . ILE A 1 86 ? -14.832 -4.166 13.401 1.00 89.44 86 ILE A C 1
ATOM 708 O O . ILE A 1 86 ? -15.738 -4.772 13.964 1.00 89.44 86 ILE A O 1
ATOM 712 N N . LEU A 1 87 ? -13.549 -4.323 13.747 1.00 88.50 87 LEU A N 1
ATOM 713 C CA . LEU A 1 87 ? -13.145 -5.171 14.871 1.00 88.50 87 LEU A CA 1
ATOM 714 C C . LEU A 1 87 ? -13.746 -4.667 16.186 1.00 88.50 87 LEU A C 1
ATOM 716 O O . LEU A 1 87 ? -14.339 -5.460 16.906 1.00 88.50 87 LEU A O 1
ATOM 720 N N . LYS A 1 88 ? -13.656 -3.359 16.465 1.00 88.19 88 LYS A N 1
ATOM 721 C CA . LYS A 1 88 ? -14.233 -2.744 17.670 1.00 88.19 88 LYS A CA 1
ATOM 722 C C . LYS A 1 88 ? -15.737 -2.971 17.759 1.00 88.19 88 LYS A C 1
ATOM 724 O O . LYS A 1 88 ? -16.211 -3.379 18.816 1.00 88.19 88 LYS A O 1
ATOM 729 N N . GLU A 1 89 ? -16.470 -2.709 16.677 1.00 87.06 89 GLU A N 1
ATOM 730 C CA . GLU A 1 89 ? -17.927 -2.882 16.598 1.00 87.06 89 GLU A CA 1
ATOM 731 C C . GLU A 1 89 ? -18.333 -4.326 16.936 1.00 87.06 89 GLU A C 1
ATOM 733 O O . GLU A 1 89 ? -19.263 -4.537 17.708 1.00 87.06 89 GLU A O 1
ATOM 738 N N . GLU A 1 90 ? -17.591 -5.313 16.434 1.00 82.81 90 GLU A N 1
ATOM 739 C CA . GLU A 1 90 ? -17.854 -6.741 16.666 1.00 82.81 90 GLU A CA 1
ATOM 740 C C . GLU A 1 90 ? -17.422 -7.211 18.063 1.00 82.81 90 GLU A C 1
ATOM 742 O O . GLU A 1 90 ? -18.021 -8.126 18.621 1.00 82.81 90 GLU A O 1
ATOM 747 N N . THR A 1 91 ? -16.410 -6.576 18.660 1.00 78.00 91 THR A N 1
ATOM 748 C CA . THR A 1 91 ? -15.952 -6.870 20.029 1.00 78.00 91 THR A CA 1
ATOM 749 C C . THR A 1 91 ? -16.715 -6.102 21.110 1.00 78.00 91 THR A C 1
ATOM 751 O O . THR A 1 91 ? -16.478 -6.339 22.287 1.00 78.00 91 THR A O 1
ATOM 754 N N . SER A 1 92 ? -17.596 -5.159 20.754 1.00 69.88 92 SER A N 1
ATOM 755 C CA . SER A 1 92 ? -18.304 -4.297 21.721 1.00 69.88 92 SER A CA 1
ATOM 756 C C . SER A 1 92 ? -19.523 -4.959 22.377 1.00 69.88 92 SER A C 1
ATOM 758 O O . SER A 1 92 ? -20.143 -4.353 23.249 1.00 69.88 92 SER A O 1
ATOM 760 N N . ASP A 1 93 ? -19.876 -6.192 21.999 1.00 65.31 93 ASP A N 1
ATOM 761 C CA . ASP A 1 93 ? -20.898 -6.959 22.711 1.00 65.31 93 ASP A CA 1
ATOM 762 C C . ASP A 1 93 ? -20.380 -7.330 24.116 1.00 65.31 93 ASP A C 1
ATOM 764 O O . ASP A 1 93 ? -19.628 -8.287 24.303 1.00 65.31 93 ASP A O 1
ATOM 768 N N . GLU A 1 94 ? -20.830 -6.563 25.117 1.00 55.50 94 GLU A N 1
ATOM 769 C CA . GLU A 1 94 ? -20.409 -6.511 26.535 1.00 55.50 94 GLU A CA 1
ATOM 770 C C . GLU A 1 94 ? -20.365 -7.856 27.300 1.00 55.50 94 GLU A C 1
ATOM 772 O O . GLU A 1 94 ? -20.028 -7.900 28.483 1.00 55.50 94 GLU A O 1
ATOM 777 N N . LYS A 1 95 ? -20.730 -8.978 26.673 1.00 55.91 95 LYS A N 1
ATOM 778 C CA . LYS A 1 95 ? -20.862 -10.289 27.322 1.00 55.91 95 LYS A CA 1
ATOM 779 C C . LYS A 1 95 ? -19.704 -11.255 27.075 1.00 55.91 95 LYS A C 1
ATOM 781 O O . LYS A 1 95 ? -19.741 -12.340 27.659 1.00 55.91 95 LYS A O 1
ATOM 786 N N . GLN A 1 96 ? -18.719 -10.936 26.230 1.00 55.00 96 GLN A N 1
ATOM 787 C CA . GLN A 1 96 ? -17.709 -11.941 25.852 1.00 55.00 96 GLN A CA 1
ATOM 788 C C . GLN A 1 96 ? -16.349 -11.428 25.364 1.00 55.00 96 GLN A C 1
ATOM 790 O O . GLN A 1 96 ? -15.530 -12.243 24.939 1.00 55.00 96 GLN A O 1
ATOM 795 N N . THR A 1 97 ? -16.068 -10.130 25.446 1.00 61.50 97 THR A N 1
ATOM 796 C CA . THR A 1 97 ? -14.786 -9.593 24.977 1.00 61.50 97 THR A CA 1
ATOM 797 C C . THR A 1 97 ? -13.656 -10.055 25.886 1.00 61.50 97 THR A C 1
ATOM 799 O O . THR A 1 97 ? -13.606 -9.745 27.077 1.00 61.50 97 THR A O 1
ATOM 802 N N . SER A 1 98 ? -12.751 -10.855 25.332 1.00 70.12 98 SER A N 1
ATOM 803 C CA . SER A 1 98 ? -11.580 -11.332 26.065 1.00 70.12 98 SER A CA 1
ATOM 804 C C . SER A 1 98 ? -10.514 -10.235 26.097 1.00 70.12 98 SER A C 1
ATOM 806 O O . SER A 1 98 ? -10.303 -9.559 25.094 1.00 70.12 98 SER A O 1
ATOM 808 N N . ILE A 1 99 ? -9.773 -10.107 27.206 1.00 71.19 99 ILE A N 1
ATOM 809 C CA . ILE A 1 99 ? -8.665 -9.134 27.383 1.00 71.19 99 ILE A CA 1
ATOM 810 C C . ILE A 1 99 ? -7.677 -9.155 26.194 1.00 71.19 99 ILE A C 1
ATOM 812 O O . ILE A 1 99 ? -7.081 -8.139 25.834 1.00 71.19 99 ILE A O 1
ATOM 816 N N . SER A 1 100 ? -7.515 -10.313 25.547 1.00 79.25 100 SER A N 1
ATOM 817 C CA . SER A 1 100 ? -6.678 -10.487 24.357 1.00 79.25 100 SER A CA 1
ATOM 818 C C . SER A 1 100 ? -7.145 -9.688 23.134 1.00 79.25 100 SER A C 1
ATOM 820 O O . SER A 1 100 ? -6.307 -9.196 22.384 1.00 79.25 100 SER A O 1
ATOM 822 N N . GLU A 1 101 ? -8.454 -9.550 22.915 1.00 79.12 101 GLU A N 1
ATOM 823 C CA . GLU A 1 101 ? -9.013 -8.853 21.747 1.00 79.12 101 GLU A CA 1
ATOM 824 C C . GLU A 1 101 ? -8.862 -7.335 21.884 1.00 79.12 101 GLU A C 1
ATOM 826 O O . GLU A 1 101 ? -8.429 -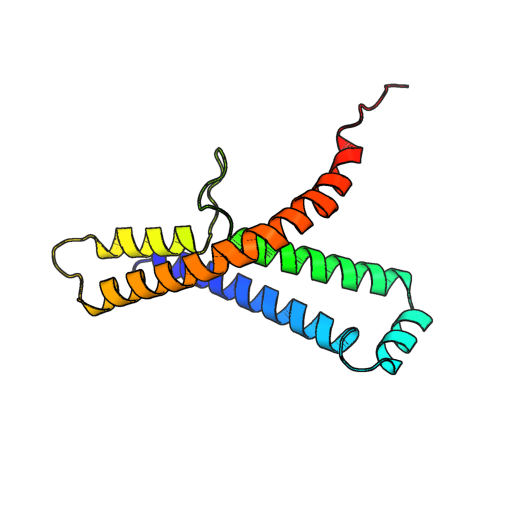6.665 20.946 1.00 79.12 101 GLU A O 1
ATOM 831 N N . GLU A 1 102 ? -9.108 -6.800 23.082 1.00 81.19 102 GLU A N 1
ATOM 832 C CA . GLU A 1 102 ? -8.851 -5.389 23.391 1.00 81.19 102 GLU A CA 1
ATOM 833 C C . GLU A 1 102 ? -7.367 -5.040 23.251 1.00 81.19 102 GLU A C 1
ATOM 835 O O . GLU A 1 102 ? -7.024 -4.014 22.659 1.00 81.19 102 GLU A O 1
ATOM 840 N N . THR A 1 103 ? -6.479 -5.916 23.734 1.00 85.81 103 THR A N 1
ATOM 841 C CA . THR A 1 103 ? -5.026 -5.726 23.614 1.00 85.81 103 THR A CA 1
ATOM 842 C C . THR A 1 103 ? -4.601 -5.662 22.146 1.00 85.81 103 THR A C 1
ATOM 844 O O . THR A 1 103 ? -3.885 -4.739 21.758 1.00 85.81 103 THR A O 1
ATOM 847 N N . LEU A 1 104 ? -5.108 -6.571 21.305 1.00 87.00 104 LEU A N 1
ATOM 848 C CA . LEU A 1 104 ? -4.839 -6.570 19.865 1.00 87.00 104 LEU A CA 1
ATOM 849 C C . LEU A 1 104 ? -5.312 -5.272 19.196 1.00 87.00 104 LEU A C 1
ATOM 851 O O . LEU A 1 104 ? -4.579 -4.676 18.406 1.00 87.00 104 LEU A O 1
ATOM 855 N N . ILE A 1 105 ? -6.523 -4.808 19.512 1.00 87.81 105 ILE A N 1
ATOM 856 C CA . ILE A 1 105 ? -7.058 -3.555 18.966 1.00 87.81 105 ILE A CA 1
ATOM 857 C C . ILE A 1 105 ? -6.160 -2.377 19.363 1.00 87.81 105 ILE A C 1
ATOM 859 O O . ILE A 1 105 ? -5.862 -1.526 18.522 1.00 87.81 105 ILE A O 1
ATOM 863 N N . ILE A 1 106 ? -5.702 -2.314 20.614 1.00 88.06 106 ILE A N 1
ATOM 864 C CA . ILE A 1 106 ? -4.796 -1.258 21.088 1.00 88.06 106 ILE A CA 1
ATOM 865 C C . ILE A 1 106 ? -3.469 -1.296 20.323 1.00 88.06 106 ILE A C 1
ATOM 867 O O . ILE A 1 106 ? -3.032 -0.260 19.817 1.00 88.06 106 ILE A O 1
ATOM 871 N N . GLU A 1 107 ? -2.853 -2.471 20.187 1.00 89.38 107 GLU A N 1
ATOM 872 C CA . GLU A 1 107 ? -1.601 -2.646 19.443 1.00 89.38 107 GLU A CA 1
ATOM 873 C C . GLU A 1 107 ? -1.740 -2.201 17.984 1.00 89.38 107 GLU A C 1
ATOM 875 O O . GLU A 1 107 ? -0.924 -1.416 17.494 1.00 89.38 107 GLU A O 1
ATOM 880 N N . LEU A 1 108 ? -2.814 -2.618 17.307 1.00 88.19 108 LEU A N 1
ATOM 881 C CA . LEU A 1 108 ? -3.097 -2.216 15.929 1.00 88.19 108 LEU A CA 1
ATOM 882 C C . LEU A 1 108 ? -3.270 -0.699 15.799 1.00 88.19 108 LEU A C 1
ATOM 884 O O . LEU A 1 108 ? -2.724 -0.107 14.869 1.00 88.19 108 LEU A O 1
ATOM 888 N N . ASN A 1 109 ? -3.971 -0.049 16.734 1.00 88.94 109 ASN A N 1
ATOM 889 C CA . ASN A 1 109 ? -4.119 1.410 16.734 1.00 88.94 109 ASN A CA 1
ATOM 890 C C . ASN A 1 109 ? -2.777 2.124 16.943 1.00 88.94 109 ASN A C 1
ATOM 892 O O . ASN A 1 109 ? -2.502 3.123 16.278 1.00 88.94 109 ASN A O 1
ATOM 896 N N . LEU A 1 110 ? -1.929 1.636 17.852 1.00 88.44 110 LEU A N 1
ATOM 897 C CA . LEU A 1 110 ? -0.609 2.222 18.103 1.00 88.44 110 LEU A CA 1
ATOM 898 C C . LEU A 1 110 ? 0.291 2.119 16.870 1.00 88.44 110 LEU A C 1
ATOM 900 O O . LEU A 1 110 ? 0.892 3.113 16.458 1.00 88.44 110 LEU A O 1
ATOM 904 N N . ILE A 1 111 ? 0.340 0.936 16.254 1.00 86.56 111 ILE A N 1
ATOM 905 C CA . ILE A 1 111 ? 1.075 0.693 15.011 1.00 86.56 111 ILE A CA 1
ATOM 906 C C . ILE A 1 111 ? 0.549 1.622 13.914 1.00 86.56 111 ILE A C 1
ATOM 908 O O . ILE A 1 111 ? 1.328 2.355 13.301 1.00 86.56 111 ILE A O 1
ATOM 912 N N . LEU A 1 112 ? -0.770 1.648 13.705 1.00 86.75 112 LEU A N 1
ATOM 913 C CA . LEU A 1 112 ? -1.392 2.463 12.668 1.00 86.75 112 LEU A CA 1
ATOM 914 C C . LEU A 1 112 ? -1.067 3.947 12.852 1.00 86.75 112 LEU A C 1
ATOM 916 O O . LEU A 1 112 ? -0.625 4.582 11.902 1.00 86.75 112 LEU A O 1
ATOM 920 N N . ASN A 1 113 ? -1.196 4.492 14.061 1.00 84.94 113 ASN A N 1
ATOM 921 C CA . ASN A 1 113 ? -0.905 5.902 14.329 1.00 84.94 113 ASN A CA 1
ATOM 922 C C . ASN A 1 113 ? 0.553 6.279 14.023 1.00 84.94 113 ASN A C 1
ATOM 924 O O . ASN A 1 113 ? 0.812 7.349 13.464 1.00 84.94 113 ASN A O 1
ATOM 928 N N . CYS A 1 114 ? 1.505 5.398 14.338 1.00 79.69 114 CYS A N 1
ATOM 929 C CA . CYS A 1 114 ? 2.914 5.600 13.999 1.00 79.69 114 CYS A CA 1
ATOM 930 C C . CYS A 1 114 ? 3.130 5.650 12.479 1.00 79.69 114 CYS A C 1
ATOM 932 O O . CYS A 1 114 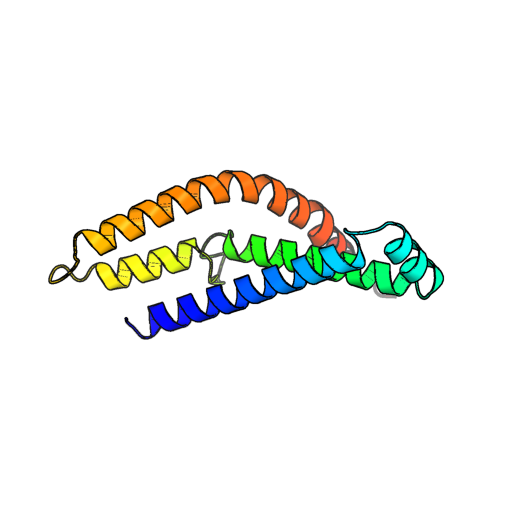? 3.806 6.551 11.975 1.00 79.69 114 CYS A O 1
ATOM 934 N N . TYR A 1 115 ? 2.532 4.713 11.739 1.00 76.25 115 TYR A N 1
ATOM 935 C CA . TYR A 1 115 ? 2.715 4.618 10.291 1.00 76.25 115 TYR A CA 1
ATOM 936 C C . TYR A 1 115 ? 1.911 5.655 9.512 1.00 76.25 115 TYR A C 1
ATOM 938 O O . TYR A 1 115 ? 2.461 6.243 8.584 1.00 76.25 115 TYR A O 1
ATOM 946 N N . VAL A 1 116 ? 0.653 5.927 9.872 1.00 75.25 116 VAL A N 1
ATOM 947 C CA . VAL A 1 116 ? -0.195 6.952 9.237 1.00 75.25 116 VAL A CA 1
ATOM 948 C C . VAL A 1 116 ? 0.515 8.287 9.277 1.00 75.25 116 VAL A C 1
ATOM 950 O O . VAL A 1 116 ? 0.686 8.895 8.225 1.00 75.25 116 VAL A O 1
ATOM 953 N N . LYS A 1 117 ? 1.019 8.708 10.442 1.00 69.31 117 LYS A N 1
ATOM 954 C CA . LYS A 1 117 ? 1.716 9.991 10.581 1.00 69.31 117 LYS A CA 1
ATOM 955 C C . LYS A 1 117 ? 2.891 10.128 9.606 1.00 69.31 117 LYS A C 1
ATOM 957 O O . LYS A 1 117 ? 3.044 11.164 8.975 1.00 69.31 117 LYS A O 1
ATOM 962 N N . TYR A 1 118 ? 3.701 9.082 9.460 1.00 70.00 118 TYR A N 1
ATOM 963 C CA . TYR A 1 118 ? 4.880 9.115 8.593 1.00 70.00 118 TYR A CA 1
ATOM 964 C C . TYR A 1 118 ? 4.534 8.984 7.100 1.00 70.00 118 TYR A C 1
ATOM 966 O O . TYR A 1 118 ? 5.087 9.676 6.245 1.00 70.00 118 TYR A O 1
ATOM 974 N N . THR A 1 119 ? 3.612 8.082 6.769 1.00 67.69 119 THR A N 1
ATOM 975 C CA . THR A 1 119 ? 3.283 7.734 5.380 1.00 67.69 119 THR A CA 1
ATOM 976 C C . THR A 1 119 ? 2.365 8.752 4.719 1.00 67.69 119 THR A C 1
ATOM 978 O O . THR A 1 119 ? 2.545 9.039 3.536 1.00 67.69 119 THR A O 1
ATOM 981 N N . THR A 1 120 ? 1.420 9.344 5.455 1.00 67.44 120 THR A N 1
ATOM 982 C CA . THR A 1 120 ? 0.480 10.319 4.885 1.00 67.44 120 THR A CA 1
ATOM 983 C C . THR A 1 120 ? 1.186 11.568 4.377 1.00 67.44 120 THR A C 1
ATOM 985 O O . THR A 1 120 ? 0.836 12.039 3.303 1.00 67.44 120 THR A O 1
ATOM 988 N N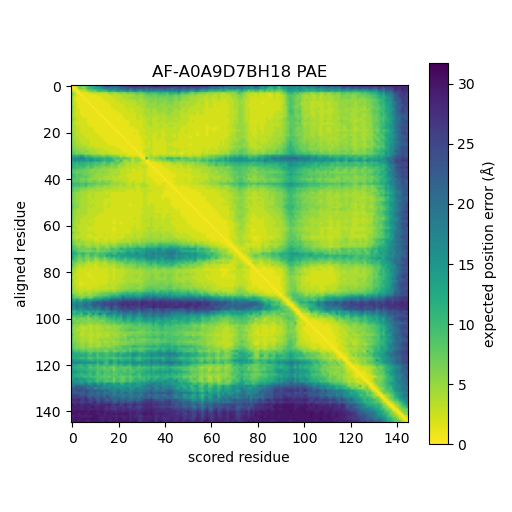 . GLU A 1 121 ? 2.216 12.083 5.048 1.00 70.19 121 GLU A N 1
ATOM 989 C CA . GLU A 1 121 ? 2.932 13.272 4.561 1.00 70.19 121 GLU A CA 1
ATOM 990 C C . GLU A 1 121 ? 3.620 13.022 3.209 1.00 70.19 121 GLU A C 1
ATOM 992 O O . GLU A 1 121 ? 3.469 13.803 2.264 1.00 70.19 121 GLU A O 1
ATOM 997 N N . ILE A 1 122 ? 4.328 11.898 3.080 1.00 73.94 122 ILE A N 1
ATOM 998 C CA . ILE A 1 122 ? 5.096 11.565 1.874 1.00 73.94 122 ILE A CA 1
ATOM 999 C C . ILE A 1 122 ? 4.162 11.154 0.730 1.00 73.94 122 ILE A C 1
ATOM 1001 O O . ILE A 1 122 ? 4.270 11.676 -0.384 1.00 73.94 122 ILE A O 1
ATOM 1005 N N . LEU A 1 123 ? 3.225 10.239 0.996 1.00 75.44 123 LEU A N 1
ATOM 1006 C CA . LEU A 1 123 ? 2.345 9.682 -0.031 1.00 75.44 123 LEU A CA 1
ATOM 1007 C C . LEU A 1 123 ? 1.293 10.694 -0.486 1.00 75.44 123 LEU A C 1
ATOM 1009 O O . LEU A 1 123 ? 1.041 10.781 -1.687 1.00 75.44 123 LEU A O 1
ATOM 1013 N N . ASN A 1 124 ? 0.737 11.520 0.412 1.00 68.69 124 ASN A N 1
ATOM 1014 C CA . ASN A 1 124 ? -0.189 12.579 -0.002 1.00 68.69 124 ASN A CA 1
ATOM 1015 C C . ASN A 1 124 ? 0.530 13.658 -0.805 1.00 68.69 124 ASN A C 1
ATOM 1017 O O . ASN A 1 124 ? -0.019 14.132 -1.795 1.00 68.69 124 ASN A O 1
ATOM 1021 N N . SER A 1 125 ? 1.764 14.016 -0.437 1.00 72.44 125 SER A N 1
ATOM 1022 C CA . SER A 1 125 ? 2.588 14.929 -1.237 1.00 72.44 125 SER A CA 1
ATOM 1023 C C . SER A 1 125 ? 2.819 14.367 -2.641 1.00 72.44 125 SER A C 1
ATOM 1025 O O . SER A 1 125 ? 2.604 15.079 -3.620 1.00 72.44 125 SER A O 1
ATOM 1027 N N . TYR A 1 126 ? 3.165 13.081 -2.770 1.00 73.94 126 TYR A N 1
ATOM 1028 C CA . TYR A 1 126 ? 3.350 12.438 -4.074 1.00 73.94 126 TYR A CA 1
ATOM 1029 C C . TYR A 1 126 ? 2.045 12.361 -4.885 1.00 73.94 126 TYR A C 1
ATOM 1031 O O . TYR A 1 126 ? 2.019 12.778 -6.043 1.00 73.94 126 TYR A O 1
ATOM 1039 N N . ARG A 1 127 ? 0.946 11.892 -4.276 1.00 71.56 127 ARG A N 1
ATOM 1040 C CA . ARG A 1 127 ? -0.388 11.807 -4.898 1.00 71.56 127 ARG A CA 1
ATOM 1041 C C . ARG A 1 127 ? -0.858 13.178 -5.382 1.00 71.56 127 ARG A C 1
ATOM 1043 O O . ARG A 1 127 ? -1.199 13.336 -6.551 1.00 71.56 127 ARG A O 1
ATOM 1050 N N . ASN A 1 128 ? -0.822 14.184 -4.514 1.00 69.69 128 ASN A N 1
ATOM 1051 C CA . ASN A 1 128 ? -1.317 15.521 -4.832 1.00 69.69 128 ASN A CA 1
ATOM 1052 C C . ASN A 1 128 ? -0.426 16.235 -5.862 1.00 69.69 128 ASN A C 1
ATOM 1054 O O . ASN A 1 128 ? -0.940 16.994 -6.673 1.00 69.69 128 ASN A O 1
ATOM 1058 N N . LYS A 1 129 ? 0.892 15.988 -5.876 1.00 68.50 129 LYS A N 1
ATOM 1059 C CA . LYS A 1 129 ? 1.812 16.632 -6.832 1.00 68.50 129 LYS A CA 1
ATOM 1060 C C . LYS A 1 129 ? 1.878 15.954 -8.194 1.00 68.50 129 LYS A C 1
ATOM 1062 O O . LYS A 1 129 ? 2.105 16.635 -9.184 1.00 68.50 129 LYS A O 1
ATOM 1067 N N . LYS A 1 130 ? 1.738 14.631 -8.263 1.00 66.00 130 LYS A N 1
ATOM 1068 C CA . LYS A 1 130 ? 1.954 13.891 -9.513 1.00 66.00 130 LYS A CA 1
ATOM 1069 C C . LYS A 1 130 ? 0.656 13.395 -10.138 1.00 66.00 130 LYS A C 1
ATOM 1071 O O . LYS A 1 130 ? 0.489 13.489 -11.345 1.00 66.00 130 LYS A O 1
ATOM 1076 N N . ILE A 1 131 ? -0.280 12.920 -9.319 1.00 59.84 131 ILE A N 1
ATOM 1077 C CA . ILE A 1 131 ? -1.524 12.310 -9.804 1.00 59.84 131 ILE A CA 1
ATOM 1078 C C . ILE A 1 131 ? -2.576 13.394 -10.057 1.00 59.84 131 ILE A C 1
ATOM 1080 O O . ILE A 1 131 ? -3.121 13.462 -11.152 1.00 59.84 131 ILE A O 1
ATOM 1084 N N . ALA A 1 132 ? -2.772 14.333 -9.124 1.00 56.53 132 ALA A N 1
ATOM 1085 C CA . ALA A 1 132 ? -3.727 15.429 -9.334 1.00 56.53 132 ALA A CA 1
ATOM 1086 C C . ALA A 1 132 ? -3.289 16.421 -10.435 1.00 56.53 132 ALA A C 1
ATOM 1088 O O . ALA A 1 132 ? -4.129 17.040 -11.083 1.00 56.53 132 ALA A O 1
ATOM 1089 N N . HIS A 1 133 ? -1.982 16.552 -10.695 1.00 54.59 133 HIS A N 1
ATOM 1090 C CA . HIS A 1 133 ? -1.490 17.363 -11.814 1.00 54.59 133 HIS A CA 1
ATOM 1091 C C . HIS A 1 133 ? -1.673 16.683 -13.183 1.00 54.59 133 HIS A C 1
ATOM 1093 O O . HIS A 1 133 ? -1.854 17.393 -14.171 1.00 54.59 133 HIS A O 1
ATOM 1099 N N . ASN A 1 134 ? -1.719 15.346 -13.250 1.00 52.66 134 ASN A N 1
ATOM 1100 C CA . ASN A 1 134 ? -2.116 14.631 -14.470 1.00 52.66 134 ASN A CA 1
ATOM 1101 C C . ASN A 1 134 ? -3.616 14.813 -14.783 1.00 52.66 134 ASN A C 1
ATOM 1103 O O . ASN A 1 134 ? -3.992 14.837 -15.954 1.00 52.66 134 ASN A O 1
ATOM 1107 N N . ASP A 1 135 ? -4.458 15.029 -13.765 1.00 52.28 135 ASP A N 1
ATOM 1108 C CA . ASP A 1 135 ? -5.885 15.353 -13.937 1.00 52.28 135 ASP A CA 1
ATOM 1109 C C . ASP A 1 135 ? -6.141 16.835 -14.266 1.00 52.28 135 ASP A C 1
ATOM 1111 O O . ASP A 1 135 ? -7.188 17.184 -14.822 1.00 52.28 135 ASP A O 1
ATOM 1115 N N . HIS A 1 136 ? -5.191 17.729 -13.967 1.00 47.41 136 HIS A N 1
ATOM 1116 C CA . HIS A 1 136 ? -5.358 19.175 -14.154 1.00 47.41 136 HIS A CA 1
ATOM 1117 C C . HIS A 1 136 ? -5.639 19.557 -15.619 1.00 47.41 136 HIS A C 1
ATOM 1119 O O . HIS A 1 136 ? -6.381 20.510 -15.862 1.00 47.41 136 HIS A O 1
ATOM 1125 N N . GLY A 1 137 ? -5.159 18.765 -16.587 1.00 47.91 137 GLY A N 1
ATOM 1126 C CA . GLY A 1 137 ? -5.444 18.944 -18.016 1.00 47.91 137 GLY A CA 1
ATOM 1127 C C . GLY A 1 137 ? -6.874 18.582 -18.446 1.00 47.91 137 GLY A C 1
ATOM 1128 O O . GLY A 1 137 ? -7.320 19.023 -19.500 1.00 47.91 137 GLY A O 1
ATOM 1129 N N . CYS A 1 138 ? -7.634 17.825 -17.643 1.00 45.91 138 CYS A N 1
ATOM 1130 C CA . CYS A 1 138 ? -9.045 17.525 -17.934 1.00 45.91 138 CYS A CA 1
ATOM 1131 C C . CYS A 1 138 ? -10.015 18.624 -17.469 1.00 45.91 138 CYS A C 1
ATOM 1133 O O . CYS A 1 138 ? -11.168 18.642 -17.901 1.00 45.91 138 CYS A O 1
ATOM 1135 N N . SER A 1 139 ? -9.573 19.535 -16.594 1.00 43.62 139 SER A N 1
ATOM 1136 C CA . SER A 1 139 ? -10.406 20.632 -16.072 1.00 43.62 139 SER A CA 1
ATOM 1137 C C . SER A 1 139 ? -10.233 21.958 -16.822 1.00 43.62 139 SER A C 1
ATOM 1139 O O . SER A 1 139 ? -11.036 22.879 -16.635 1.00 43.62 139 SER A O 1
ATOM 1141 N N . GLU A 1 140 ? -9.266 22.052 -17.739 1.00 44.81 140 GLU A N 1
ATOM 1142 C CA . GLU A 1 140 ? -9.208 23.153 -18.695 1.00 44.81 140 GLU A CA 1
ATOM 1143 C C . GLU A 1 140 ? -10.279 22.951 -19.773 1.00 44.81 140 GLU A C 1
ATOM 1145 O O . GLU A 1 140 ? -10.217 22.074 -20.631 1.00 44.81 140 GLU A O 1
ATOM 1150 N N . LYS A 1 141 ? -11.336 23.757 -19.637 1.00 43.38 141 LYS A N 1
ATOM 1151 C CA . LYS A 1 141 ? -12.485 23.907 -20.532 1.00 43.38 141 LYS A CA 1
ATOM 1152 C C . LYS A 1 141 ? -12.158 23.511 -21.977 1.00 43.38 141 LYS A C 1
ATOM 1154 O O . LYS A 1 141 ? -11.369 24.184 -22.634 1.00 43.38 141 LYS A O 1
ATOM 1159 N N . ARG A 1 142 ? -12.901 22.532 -22.517 1.00 40.25 142 ARG A N 1
ATOM 1160 C CA . ARG A 1 142 ? -13.159 22.445 -23.963 1.00 40.25 142 ARG A CA 1
ATOM 1161 C C . ARG A 1 142 ? -13.704 23.803 -24.414 1.00 40.25 142 ARG A C 1
ATOM 1163 O O . ARG A 1 142 ? -14.902 24.063 -24.280 1.00 40.25 142 ARG A O 1
ATOM 1170 N N . GLN A 1 143 ? -12.840 24.685 -24.908 1.00 42.38 143 GLN A N 1
ATOM 1171 C CA . GLN A 1 143 ? -13.275 25.771 -25.768 1.00 42.38 143 GLN A CA 1
ATOM 1172 C C . GLN A 1 143 ? -13.857 25.091 -27.002 1.00 42.38 143 GLN A C 1
ATOM 1174 O O . GLN A 1 143 ? -13.160 24.407 -27.746 1.00 42.38 143 GLN A O 1
ATOM 1179 N N . ARG A 1 144 ? -15.184 25.178 -27.111 1.00 38.94 144 ARG A N 1
ATOM 1180 C CA . ARG A 1 144 ? -15.935 24.764 -28.290 1.00 38.94 144 ARG A CA 1
ATOM 1181 C C . ARG A 1 144 ? -15.345 25.523 -29.481 1.00 38.94 144 ARG A C 1
ATOM 1183 O O . ARG A 1 144 ? -15.372 26.753 -29.462 1.00 38.94 144 ARG A O 1
ATOM 1190 N N . LEU A 1 145 ? -14.786 24.784 -30.436 1.00 37.34 145 LEU A N 1
ATOM 1191 C CA . LEU A 1 145 ? -14.667 25.238 -31.820 1.00 37.34 145 LEU A CA 1
ATOM 1192 C C . LEU A 1 145 ? -16.051 25.168 -32.472 1.00 37.34 145 LEU A C 1
ATOM 1194 O O . LEU A 1 145 ? -16.805 24.229 -32.116 1.00 37.34 145 LEU A O 1
#

Foldseek 3Di:
DDPVLVVLVVVVVVLVVLLVVLVVVLCVQPNDDPVSVVVCCVPPVVVVVCSNVVSVLVSLVSVVLQLPPQDDDPDGGSHLVVSLVVLCVVQVPVPDRDPVSVVVSVVSVVVSVVCSVVSCVVSVCCCVVPVVVVCVVVPPDPPDD

Solvent-accessible surface area (backbone atoms only — not comparable to full-atom values): 8228 Å² total; per-residue (Å²): 132,55,78,65,57,53,52,51,48,53,53,52,50,54,50,50,52,50,42,51,51,46,50,48,53,49,36,66,60,72,63,72,53,71,67,54,41,50,52,47,48,73,72,42,43,69,61,51,49,51,50,52,51,52,47,51,51,53,39,52,50,53,53,44,48,38,63,37,67,38,58,58,94,91,46,76,40,86,7,56,62,36,48,50,49,52,51,49,64,70,51,61,55,91,85,71,65,49,74,68,58,58,51,50,53,51,52,51,50,54,52,45,54,60,47,40,65,61,47,49,60,56,49,48,51,49,44,58,62,55,52,51,54,66,50,50,70,76,71,59,72,83,74,81,127

pLDDT: mean 80.93, std 14.87, range [37.34, 96.5]

Nearest PDB structures (foldseek):
  5d3e-assembly3_J  TM=3.582E-01  e=6.700E+00  Homo sapiens

Mean predicted aligned error: 9.23 Å